Protein AF-A0A2M9XZV1-F1 (afdb_monomer_lite)

pLDDT: mean 81.85, std 17.56, range [36.72, 98.0]

Radius of gyration: 27.66 Å; chains: 1; bounding box: 87×65×43 Å

Structure (mmCIF, N/CA/C/O backbone):
data_AF-A0A2M9XZV1-F1
#
_entry.id   AF-A0A2M9XZV1-F1
#
loop_
_atom_site.group_PDB
_atom_site.id
_atom_site.type_symbol
_atom_site.label_atom_id
_atom_site.label_alt_id
_atom_site.label_comp_id
_atom_site.label_asym_id
_atom_site.label_entity_id
_atom_site.label_seq_id
_atom_site.pdbx_PDB_ins_code
_atom_site.Cartn_x
_atom_site.Cartn_y
_atom_site.Cartn_z
_atom_site.occupancy
_atom_site.B_iso_or_equiv
_atom_site.auth_seq_id
_atom_site.auth_comp_id
_atom_site.auth_asym_id
_atom_site.auth_atom_id
_atom_site.pdbx_PDB_model_num
ATOM 1 N N . MET A 1 1 ? 71.053 51.171 -19.229 1.00 43.56 1 MET A N 1
ATOM 2 C CA . MET A 1 1 ? 70.030 51.293 -18.164 1.00 43.56 1 MET A CA 1
ATOM 3 C C . MET A 1 1 ? 68.825 50.433 -18.520 1.00 43.56 1 MET A C 1
ATOM 5 O O . MET A 1 1 ? 68.190 50.693 -19.530 1.00 43.56 1 MET A O 1
ATOM 9 N N . LYS A 1 2 ? 68.516 49.397 -17.733 1.00 39.06 2 LYS A N 1
ATOM 10 C CA . LYS A 1 2 ? 67.211 48.714 -17.771 1.00 39.06 2 LYS A CA 1
ATOM 11 C C . LYS A 1 2 ? 66.896 48.200 -16.364 1.00 39.06 2 LYS A C 1
ATOM 13 O O . LYS A 1 2 ? 67.222 47.076 -15.999 1.00 39.06 2 LYS A O 1
ATOM 18 N N . ASN A 1 3 ? 66.297 49.081 -15.564 1.00 48.38 3 ASN A N 1
ATOM 19 C CA . ASN A 1 3 ? 65.724 48.767 -14.259 1.00 48.38 3 ASN A CA 1
ATOM 20 C C . ASN A 1 3 ? 64.498 47.867 -14.458 1.00 48.38 3 ASN A C 1
ATOM 22 O O . ASN A 1 3 ? 63.381 48.346 -14.625 1.00 48.38 3 ASN A O 1
ATOM 26 N N . ARG A 1 4 ? 64.692 46.547 -14.449 1.00 48.28 4 ARG A N 1
ATOM 27 C CA . ARG A 1 4 ? 63.601 45.586 -14.247 1.00 48.28 4 ARG A CA 1
ATOM 28 C C . ARG A 1 4 ? 63.710 45.039 -12.835 1.00 48.28 4 ARG A C 1
ATOM 30 O O . ARG A 1 4 ? 64.432 44.078 -12.619 1.00 48.28 4 ARG A O 1
ATOM 37 N N . LYS A 1 5 ? 63.006 45.661 -11.890 1.00 55.09 5 LYS A N 1
ATOM 38 C CA . LYS A 1 5 ? 62.610 45.065 -10.601 1.00 55.09 5 LYS A CA 1
ATOM 39 C C . LYS A 1 5 ? 61.562 45.971 -9.936 1.00 55.09 5 LYS A C 1
ATOM 41 O O . LYS A 1 5 ? 61.910 46.837 -9.143 1.00 55.09 5 LYS A O 1
ATOM 46 N N . PRO A 1 6 ? 60.278 45.792 -10.291 1.00 50.12 6 PRO A N 1
ATOM 47 C CA . PRO A 1 6 ? 59.271 45.771 -9.227 1.00 50.12 6 PRO A CA 1
ATOM 48 C C . PRO A 1 6 ? 58.241 44.636 -9.363 1.00 50.12 6 PRO A C 1
ATOM 50 O O . PRO A 1 6 ? 57.446 44.437 -8.457 1.00 50.12 6 PRO A O 1
ATOM 53 N N . PHE A 1 7 ? 58.265 43.846 -10.441 1.00 52.84 7 PHE A N 1
ATOM 54 C CA . PHE A 1 7 ? 57.167 42.914 -10.745 1.00 52.84 7 PHE A CA 1
ATOM 55 C C . PHE A 1 7 ? 57.142 41.649 -9.863 1.00 52.84 7 PHE A C 1
ATOM 57 O O . PHE A 1 7 ? 56.080 41.118 -9.557 1.00 52.84 7 PHE A O 1
ATOM 64 N N . ILE A 1 8 ? 58.307 41.180 -9.399 1.00 55.50 8 ILE A N 1
ATOM 65 C CA . ILE A 1 8 ? 58.418 39.924 -8.631 1.00 55.50 8 ILE A CA 1
ATOM 66 C C . ILE A 1 8 ? 57.899 40.086 -7.190 1.00 55.50 8 ILE A C 1
ATOM 68 O O . ILE A 1 8 ? 57.321 39.152 -6.640 1.00 55.50 8 ILE A O 1
ATOM 72 N N . LYS A 1 9 ? 58.046 41.276 -6.584 1.00 54.38 9 LYS A N 1
ATOM 73 C CA . LYS A 1 9 ? 57.573 41.524 -5.209 1.00 54.38 9 LYS A CA 1
ATOM 74 C C . LYS A 1 9 ? 56.044 41.529 -5.116 1.00 54.38 9 LYS A C 1
ATOM 76 O O . LYS A 1 9 ? 55.506 41.025 -4.138 1.00 54.38 9 LYS A O 1
ATOM 81 N N . THR A 1 10 ? 55.352 42.033 -6.138 1.00 58.47 10 THR A N 1
ATOM 82 C CA . THR A 1 10 ? 53.882 42.090 -6.164 1.00 58.47 10 THR A CA 1
ATOM 83 C C . THR A 1 10 ? 53.256 40.708 -6.361 1.00 58.47 10 THR A C 1
ATOM 85 O O . THR A 1 10 ? 52.257 40.396 -5.722 1.00 58.47 10 THR A O 1
ATOM 88 N N . ILE A 1 11 ? 53.878 39.848 -7.178 1.00 62.09 11 ILE A N 1
ATOM 89 C CA . ILE A 1 11 ? 53.414 38.467 -7.396 1.00 62.09 11 ILE A CA 1
ATOM 90 C C . ILE A 1 11 ? 53.562 37.634 -6.119 1.00 62.09 11 ILE A C 1
ATOM 92 O O . ILE A 1 11 ? 52.634 36.924 -5.746 1.00 62.09 11 ILE A O 1
ATOM 96 N N . LEU A 1 12 ? 54.687 37.758 -5.408 1.00 60.19 12 LEU A N 1
ATOM 97 C CA . LEU A 1 12 ? 54.895 37.063 -4.131 1.00 60.19 12 LEU A CA 1
ATOM 98 C C . LEU A 1 12 ? 53.872 37.481 -3.067 1.00 60.19 12 LEU A C 1
ATOM 100 O O . LEU A 1 12 ? 53.375 36.627 -2.338 1.00 60.19 12 LEU A O 1
ATOM 104 N N . LEU A 1 13 ? 53.511 38.767 -3.017 1.00 64.69 13 LEU A N 1
ATOM 105 C CA . LEU A 1 13 ? 52.480 39.264 -2.103 1.00 64.69 13 LEU A CA 1
ATOM 106 C C . LEU A 1 13 ? 51.095 38.686 -2.442 1.00 64.69 13 LEU A C 1
ATOM 108 O O . LEU A 1 13 ? 50.344 38.305 -1.548 1.00 64.69 13 LEU A O 1
ATOM 112 N N . PHE A 1 14 ? 50.779 38.580 -3.737 1.00 63.47 14 PHE A N 1
ATOM 113 C CA . PHE A 1 14 ? 49.510 38.038 -4.222 1.00 63.47 14 PHE A CA 1
ATOM 114 C C . PHE A 1 14 ? 49.386 36.529 -3.963 1.00 63.47 14 PHE A C 1
ATOM 116 O O . PHE A 1 14 ? 48.344 36.059 -3.515 1.00 63.47 14 PHE A O 1
ATOM 123 N N . VAL A 1 15 ? 50.472 35.775 -4.164 1.00 66.88 15 VAL A N 1
ATOM 124 C CA . VAL A 1 15 ? 50.532 34.335 -3.860 1.00 66.88 15 VAL A CA 1
ATOM 125 C C . VAL A 1 15 ? 50.430 34.083 -2.352 1.00 66.88 15 VAL A C 1
ATOM 127 O O . VAL A 1 15 ? 49.728 33.166 -1.934 1.00 66.88 15 VAL A O 1
ATOM 130 N N . PHE A 1 1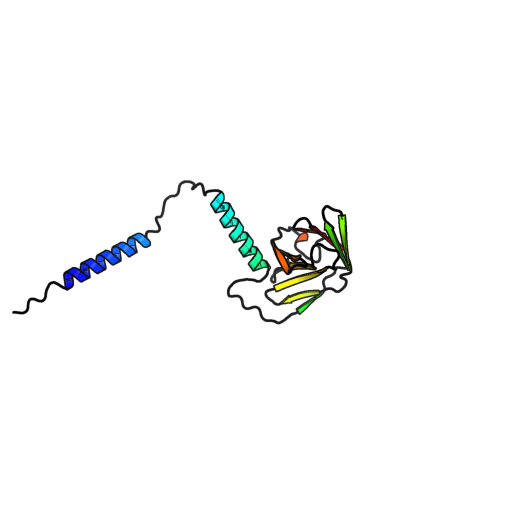6 ? 51.059 34.920 -1.522 1.00 66.06 16 PHE A N 1
ATOM 131 C CA . PHE A 1 16 ? 50.952 34.814 -0.064 1.00 66.06 16 PHE A CA 1
ATOM 132 C C . PHE A 1 16 ? 49.530 35.114 0.444 1.00 66.06 16 PHE A C 1
ATOM 134 O O . PHE A 1 16 ? 49.030 34.409 1.320 1.00 66.06 16 PHE A O 1
ATOM 141 N N . LEU A 1 17 ? 48.845 36.105 -0.138 1.00 66.31 17 LEU A N 1
ATOM 142 C CA . LEU A 1 17 ? 47.445 36.421 0.181 1.00 66.31 17 LEU A CA 1
ATOM 143 C C . LEU A 1 17 ? 46.474 35.309 -0.250 1.00 66.31 17 LEU A C 1
ATOM 145 O O . LEU A 1 17 ? 45.563 34.967 0.503 1.00 66.31 17 LEU A O 1
ATOM 149 N N . LEU A 1 18 ? 46.691 34.699 -1.418 1.00 64.81 18 LEU A N 1
ATOM 150 C CA . LEU A 1 18 ? 45.921 33.532 -1.865 1.00 64.81 18 LEU A CA 1
ATOM 151 C C . LEU A 1 18 ? 46.129 32.324 -0.943 1.00 64.81 18 LEU A C 1
ATOM 153 O O . LEU A 1 18 ? 45.166 31.643 -0.601 1.00 64.81 18 LEU A O 1
ATOM 157 N N . PHE A 1 19 ? 47.360 32.090 -0.483 1.00 63.34 19 PHE A N 1
ATOM 158 C CA . PHE A 1 19 ? 47.652 31.014 0.464 1.00 63.34 19 PHE A CA 1
ATOM 159 C C . PHE A 1 19 ? 46.960 31.237 1.820 1.00 63.34 19 PHE A C 1
ATOM 161 O O . PHE A 1 19 ? 46.395 30.301 2.378 1.00 63.34 19 PHE A O 1
ATOM 168 N N . GLN A 1 20 ? 46.907 32.478 2.317 1.00 61.56 20 GLN A N 1
ATOM 169 C CA . GLN A 1 20 ? 46.167 32.827 3.540 1.00 61.56 20 GLN A CA 1
ATOM 170 C C . GLN A 1 20 ? 44.658 32.537 3.412 1.00 61.56 20 GLN A C 1
ATOM 172 O O . GLN A 1 20 ? 44.069 31.995 4.343 1.00 61.56 20 GLN A O 1
ATOM 177 N N . MET A 1 21 ? 44.044 32.820 2.255 1.00 58.38 21 MET A N 1
ATOM 178 C CA . MET A 1 21 ? 42.621 32.523 1.991 1.00 58.38 21 MET A CA 1
ATOM 179 C C . MET A 1 21 ? 42.319 31.016 1.915 1.00 58.38 21 MET A C 1
ATOM 181 O O . MET A 1 21 ? 41.239 30.570 2.304 1.00 58.38 21 MET A O 1
ATOM 185 N N . ILE A 1 22 ? 43.270 30.212 1.436 1.00 61.31 22 ILE A N 1
ATOM 186 C CA . ILE A 1 22 ? 43.134 28.750 1.385 1.00 61.31 22 ILE A CA 1
ATOM 187 C C . ILE A 1 22 ? 43.282 28.154 2.797 1.00 61.31 22 ILE A C 1
ATOM 189 O O . ILE A 1 22 ? 42.511 27.281 3.181 1.00 61.31 22 ILE A O 1
ATOM 193 N N . VAL A 1 23 ? 44.201 28.666 3.623 1.00 58.31 23 VAL A N 1
ATOM 194 C CA . VAL A 1 23 ? 44.401 28.170 4.999 1.00 58.31 23 VAL A CA 1
ATOM 195 C C . VAL A 1 23 ? 43.240 28.548 5.933 1.00 58.31 23 VAL A C 1
ATOM 197 O O . VAL A 1 23 ? 42.892 27.759 6.810 1.00 58.31 23 VAL A O 1
ATOM 200 N N . THR A 1 24 ? 42.578 29.695 5.738 1.00 55.53 24 THR A N 1
ATOM 201 C CA . THR A 1 24 ? 41.381 30.052 6.528 1.00 55.53 24 THR A CA 1
ATOM 202 C C . THR A 1 24 ? 40.139 29.250 6.144 1.00 55.53 24 THR A C 1
ATOM 204 O O . THR A 1 24 ? 39.280 29.041 6.996 1.00 55.53 24 THR A O 1
ATOM 207 N N . THR A 1 25 ? 40.047 28.757 4.905 1.00 52.81 25 THR A N 1
ATOM 208 C CA . THR A 1 25 ? 38.918 27.928 4.439 1.00 52.81 25 THR A CA 1
ATOM 209 C C . THR A 1 25 ? 39.129 26.427 4.666 1.00 52.81 25 THR A C 1
ATOM 211 O O . THR A 1 25 ? 38.151 25.694 4.780 1.00 52.81 25 THR A O 1
ATOM 214 N N . LEU A 1 26 ? 40.381 25.970 4.815 1.00 48.56 26 LEU A N 1
ATOM 215 C CA . LEU A 1 26 ? 40.737 24.583 5.163 1.00 48.56 26 LEU A CA 1
ATOM 216 C C . LEU A 1 26 ? 40.974 24.344 6.655 1.00 48.56 26 LEU A C 1
ATOM 218 O O . LEU A 1 26 ? 41.169 23.199 7.062 1.00 48.56 26 LEU A O 1
ATOM 222 N N . SER A 1 27 ? 40.893 25.378 7.496 1.00 42.44 27 SER A N 1
ATOM 223 C CA . SER A 1 27 ? 40.732 25.171 8.931 1.00 42.44 27 SER A CA 1
ATOM 224 C C . SER A 1 27 ? 39.286 24.737 9.199 1.00 42.44 27 SER A C 1
ATOM 226 O O . SER A 1 27 ? 38.460 25.496 9.708 1.00 42.44 27 SER A O 1
ATOM 228 N N . CYS A 1 28 ? 38.984 23.476 8.856 1.00 55.72 28 CYS A N 1
ATOM 229 C CA . CYS A 1 28 ? 38.059 22.669 9.640 1.00 55.72 28 CYS A CA 1
ATOM 230 C C . CYS A 1 28 ? 38.597 22.717 11.062 1.00 55.72 28 CYS A C 1
ATOM 232 O O . CYS A 1 28 ? 39.496 21.974 11.450 1.00 55.72 28 CYS A O 1
ATOM 234 N N . ARG A 1 29 ? 38.111 23.716 11.790 1.00 39.06 29 ARG A N 1
ATOM 235 C CA . ARG A 1 29 ? 38.353 23.905 13.199 1.00 39.06 29 ARG A CA 1
ATOM 236 C C . ARG A 1 29 ? 37.876 22.623 13.854 1.00 39.06 29 ARG A C 1
ATOM 238 O O . ARG A 1 29 ? 36.677 22.421 14.024 1.00 39.06 29 ARG A O 1
ATOM 245 N N . GLU A 1 30 ? 38.825 21.769 14.208 1.00 46.03 30 GLU A N 1
ATOM 246 C CA . GLU A 1 30 ? 38.663 20.758 15.233 1.00 46.03 30 GLU A CA 1
ATOM 247 C C . GLU A 1 30 ? 38.367 21.519 16.527 1.00 46.03 30 GLU A C 1
ATOM 249 O O . GLU A 1 30 ? 39.235 21.869 17.326 1.00 46.03 30 GLU A O 1
ATOM 254 N N . SER A 1 31 ? 37.106 21.921 16.675 1.00 38.56 31 SER A N 1
ATOM 255 C CA . SER A 1 31 ? 36.603 22.331 17.960 1.00 38.56 31 SER A CA 1
ATOM 256 C C . SER A 1 31 ? 36.370 21.037 18.709 1.00 38.56 31 SER A C 1
ATOM 258 O O . SER A 1 31 ? 35.428 20.305 18.412 1.00 38.56 31 SER A O 1
ATOM 260 N N . ASN A 1 32 ? 37.227 20.781 19.689 1.00 49.88 32 ASN A N 1
ATOM 261 C CA . ASN A 1 32 ? 36.836 20.103 20.912 1.00 49.88 32 ASN A CA 1
ATOM 262 C C . ASN A 1 32 ? 35.457 20.637 21.340 1.00 49.88 32 ASN A C 1
ATOM 264 O O . ASN A 1 32 ? 35.362 21.685 21.984 1.00 49.88 32 ASN A O 1
ATOM 268 N N . GLN A 1 33 ? 34.382 19.972 20.921 1.00 36.72 33 GLN A N 1
ATOM 269 C CA . GLN A 1 33 ? 33.024 20.398 21.217 1.00 36.72 33 GLN A CA 1
ATOM 270 C C . GLN A 1 33 ? 32.525 19.566 22.389 1.00 36.72 33 GLN A C 1
ATOM 272 O O . GLN A 1 33 ? 31.992 18.468 22.257 1.00 36.72 33 GLN A O 1
ATOM 277 N N . LYS A 1 34 ? 32.727 20.154 23.573 1.00 38.16 34 LYS A N 1
ATOM 278 C CA . LYS A 1 34 ? 31.825 20.017 24.717 1.00 38.16 34 LYS A CA 1
ATOM 279 C C . LYS A 1 34 ? 30.403 19.834 24.198 1.00 38.16 34 LYS A C 1
ATOM 281 O O . LYS A 1 34 ? 29.986 20.666 23.396 1.00 38.16 34 LYS A O 1
ATOM 286 N N . SER A 1 35 ? 29.727 18.776 24.657 1.00 46.69 35 SER A N 1
ATOM 287 C CA . SER A 1 35 ? 28.319 18.435 24.408 1.00 46.69 35 SER A CA 1
ATOM 288 C C . SER A 1 35 ? 27.546 19.585 23.751 1.00 46.69 35 SER A C 1
ATOM 290 O O . SER A 1 35 ? 27.034 20.478 24.431 1.00 46.69 35 SER A O 1
ATOM 292 N N . GLY A 1 36 ? 27.570 19.625 22.421 1.00 43.53 36 GLY A N 1
ATOM 293 C CA . GLY A 1 36 ? 26.936 20.681 21.652 1.00 43.53 36 GLY A CA 1
ATOM 294 C C . GLY A 1 36 ? 25.440 20.462 21.735 1.00 43.53 36 GLY A C 1
ATOM 295 O O . GLY A 1 36 ? 24.934 19.473 21.215 1.00 43.53 36 GLY A O 1
ATOM 296 N N . TRP A 1 37 ? 24.738 21.347 22.435 1.00 51.69 37 TRP A N 1
ATOM 297 C CA . TRP A 1 37 ? 23.284 21.374 22.415 1.00 51.69 37 TRP A CA 1
ATOM 298 C C . TRP A 1 37 ? 22.885 21.757 20.993 1.00 51.69 37 TRP A C 1
ATOM 300 O O . TRP A 1 37 ? 22.928 22.930 20.625 1.00 51.69 37 TRP A O 1
ATOM 310 N N . VAL A 1 38 ? 22.591 20.756 20.164 1.00 56.25 38 VAL A N 1
ATOM 311 C CA . VAL A 1 38 ? 22.053 20.981 18.825 1.00 56.25 38 VAL A CA 1
ATOM 312 C C . VAL A 1 38 ? 20.660 21.587 19.018 1.00 56.25 38 VAL A C 1
ATOM 314 O O . VAL A 1 38 ? 19.837 20.987 19.715 1.00 56.25 38 VAL A O 1
ATOM 317 N N . PRO A 1 39 ? 20.379 22.777 18.460 1.00 54.00 39 PRO A N 1
ATOM 318 C CA . PRO A 1 39 ? 19.047 23.361 18.499 1.00 54.00 39 PRO A CA 1
ATOM 319 C C . PRO A 1 39 ? 18.015 22.340 18.019 1.00 54.00 39 PRO A C 1
ATOM 321 O O . PRO A 1 39 ? 18.172 21.762 16.944 1.00 54.00 39 PRO A O 1
ATOM 324 N N . LEU A 1 40 ? 16.950 22.129 18.796 1.00 56.19 40 LEU A N 1
ATOM 325 C CA . LEU A 1 40 ? 15.890 21.165 18.470 1.00 56.19 40 LEU A CA 1
ATOM 326 C C . LEU A 1 40 ? 15.282 21.403 17.075 1.00 56.19 40 LEU A C 1
ATOM 328 O O . LEU A 1 40 ? 14.878 20.450 16.418 1.00 56.19 40 LEU A O 1
ATOM 332 N N . SER A 1 41 ? 15.288 22.652 16.597 1.00 59.06 41 SER A N 1
ATOM 333 C CA . SER A 1 41 ? 14.854 23.030 15.247 1.00 59.06 41 SER A CA 1
ATOM 334 C C . SER A 1 41 ? 15.754 22.495 14.129 1.00 59.06 41 SER A C 1
ATOM 336 O O . SER A 1 41 ? 15.274 22.204 13.041 1.00 59.06 41 SER A O 1
ATOM 338 N N . LEU A 1 42 ? 17.059 22.344 14.368 1.00 60.94 42 LEU A N 1
ATOM 339 C CA . LEU A 1 42 ? 17.972 21.730 13.400 1.00 60.94 42 LEU A CA 1
ATOM 340 C C . LEU A 1 42 ? 17.847 20.203 13.418 1.00 60.94 42 LEU A C 1
ATOM 342 O O . LEU A 1 42 ? 17.959 19.577 12.369 1.00 60.94 42 LEU A O 1
ATOM 346 N N . ILE A 1 43 ? 17.554 19.612 14.583 1.00 62.47 43 ILE A N 1
ATOM 347 C CA . ILE A 1 43 ? 17.272 18.173 14.706 1.00 62.47 43 ILE A CA 1
ATOM 348 C C . ILE A 1 43 ? 15.992 17.810 13.944 1.00 62.47 43 ILE A C 1
ATOM 350 O O . ILE A 1 43 ? 15.973 16.799 13.248 1.00 62.47 43 ILE A O 1
ATOM 354 N N . SER A 1 44 ? 14.936 18.628 14.040 1.00 64.00 44 SER A N 1
ATOM 355 C CA . SER A 1 44 ? 13.684 18.366 13.321 1.00 64.00 44 SER A CA 1
ATOM 356 C C . SER A 1 44 ? 13.868 18.429 11.806 1.00 64.00 44 SER A C 1
ATOM 358 O O . SER A 1 44 ? 13.428 17.518 11.115 1.00 64.00 44 SER A O 1
ATOM 360 N N . ILE A 1 45 ? 14.589 19.434 11.297 1.00 68.88 45 ILE A N 1
ATOM 361 C CA . ILE A 1 45 ? 14.869 19.562 9.857 1.00 68.88 45 ILE A CA 1
ATOM 362 C C . ILE A 1 45 ? 15.737 18.397 9.366 1.00 68.88 45 ILE A C 1
ATOM 364 O O . ILE A 1 45 ? 15.448 17.806 8.331 1.00 68.88 45 ILE A O 1
ATOM 368 N N . ALA A 1 46 ? 16.788 18.038 10.111 1.00 70.31 46 ALA A N 1
ATOM 369 C CA . ALA A 1 46 ? 17.647 16.913 9.748 1.00 70.31 46 ALA A CA 1
ATOM 370 C C . ALA A 1 46 ? 16.858 15.596 9.686 1.00 70.31 46 ALA A C 1
ATOM 372 O O . ALA A 1 46 ? 17.031 14.822 8.747 1.00 70.31 46 ALA A O 1
ATOM 373 N N . LYS A 1 47 ? 15.947 15.379 10.641 1.00 79.31 47 LYS A N 1
ATOM 374 C CA . LYS A 1 47 ? 15.070 14.208 10.661 1.00 79.31 47 LYS A CA 1
ATOM 375 C C . LYS A 1 47 ? 14.091 14.190 9.486 1.00 79.31 47 LYS A C 1
ATOM 377 O O . LYS A 1 47 ? 13.919 13.149 8.869 1.00 79.31 47 LYS A O 1
ATOM 382 N N . GLU A 1 48 ? 13.469 15.321 9.158 1.00 78.50 48 GLU A N 1
ATOM 383 C CA . GLU A 1 48 ? 12.562 15.420 8.007 1.00 78.50 48 GLU A CA 1
ATOM 384 C C . GLU A 1 48 ? 13.278 15.106 6.687 1.00 78.50 48 GLU A C 1
ATOM 386 O O . GLU A 1 48 ? 12.739 14.386 5.848 1.00 78.50 48 GLU A O 1
ATOM 391 N N . ILE A 1 49 ? 14.512 15.593 6.521 1.00 83.38 49 ILE A N 1
ATOM 392 C CA . ILE A 1 49 ? 15.343 15.288 5.349 1.00 83.38 49 ILE A CA 1
ATOM 393 C C . ILE A 1 49 ? 15.679 13.793 5.298 1.00 83.38 49 ILE A C 1
ATOM 395 O O . ILE A 1 49 ? 15.537 13.174 4.245 1.00 83.38 49 ILE A O 1
ATOM 399 N N . GLU A 1 50 ? 16.086 13.204 6.423 1.00 86.38 50 GLU A N 1
ATOM 400 C CA . GLU A 1 50 ? 16.413 11.777 6.514 1.00 86.38 50 GLU A CA 1
ATOM 401 C C . GLU A 1 50 ? 15.193 10.889 6.212 1.00 86.38 50 GLU A C 1
ATOM 403 O O . GLU A 1 50 ? 15.291 9.918 5.460 1.00 86.38 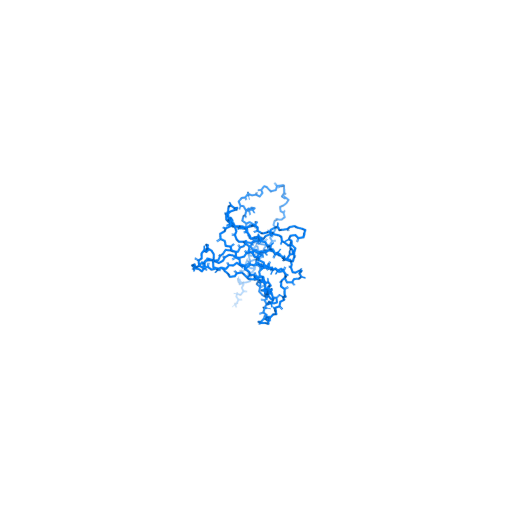50 GLU A O 1
ATOM 408 N N . ASP A 1 51 ? 14.026 11.224 6.764 1.00 87.44 51 ASP A N 1
ATOM 409 C CA . ASP A 1 51 ? 12.788 10.477 6.540 1.00 87.44 51 ASP A CA 1
ATOM 410 C C . ASP A 1 51 ? 12.320 10.602 5.080 1.00 87.44 51 ASP A C 1
ATOM 412 O O . ASP A 1 51 ? 11.870 9.615 4.490 1.00 87.44 51 ASP A O 1
ATOM 416 N N . GLN A 1 52 ? 12.499 11.771 4.456 1.00 87.44 52 GLN A N 1
ATOM 417 C CA . GLN A 1 52 ? 12.235 11.956 3.029 1.00 87.44 52 GLN A CA 1
ATOM 418 C C . GLN A 1 52 ? 13.211 11.159 2.156 1.00 87.44 52 GLN A C 1
ATOM 420 O O . GLN A 1 52 ? 12.803 10.587 1.145 1.00 87.44 52 GLN A O 1
ATOM 425 N N . GLU A 1 53 ? 14.489 11.092 2.527 1.00 90.12 53 GLU A N 1
ATOM 426 C CA . GLU A 1 53 ? 15.476 10.280 1.817 1.00 90.12 53 GLU A CA 1
ATOM 427 C C . GLU A 1 53 ? 15.127 8.790 1.902 1.00 90.12 53 GLU A C 1
ATOM 429 O O . GLU A 1 53 ? 15.087 8.109 0.875 1.00 90.12 53 GLU A O 1
ATOM 434 N N . LYS A 1 54 ? 14.776 8.294 3.094 1.00 91.31 54 LYS A N 1
ATOM 435 C CA . LYS A 1 54 ? 14.296 6.917 3.287 1.00 91.31 54 LYS A CA 1
ATOM 436 C C . LYS A 1 54 ? 13.041 6.629 2.473 1.00 91.31 54 LYS A C 1
ATOM 438 O O . LYS A 1 54 ? 12.927 5.552 1.891 1.00 91.31 54 LYS A O 1
ATOM 443 N N . LEU A 1 55 ? 12.106 7.576 2.414 1.00 92.44 55 LEU A N 1
ATOM 444 C CA . LEU A 1 55 ? 10.902 7.442 1.602 1.00 92.44 55 LEU A CA 1
ATOM 445 C C . LEU A 1 55 ? 11.250 7.387 0.110 1.00 92.44 55 LEU A C 1
ATOM 447 O O . LEU A 1 55 ? 10.770 6.505 -0.594 1.00 92.44 55 LEU A O 1
ATOM 451 N N . ASN A 1 56 ? 12.144 8.252 -0.367 1.00 91.19 56 ASN A N 1
ATOM 452 C CA . ASN A 1 56 ? 12.609 8.219 -1.753 1.00 91.19 56 ASN A CA 1
ATOM 453 C C . ASN A 1 56 ? 13.286 6.884 -2.090 1.00 91.19 56 ASN A C 1
ATOM 455 O O . ASN A 1 56 ? 13.011 6.321 -3.147 1.00 91.19 56 ASN A O 1
ATOM 459 N N . GLN A 1 57 ? 14.116 6.349 -1.190 1.00 90.50 57 GLN A N 1
ATOM 460 C CA . GLN A 1 57 ? 14.727 5.026 -1.345 1.00 90.50 57 GLN A CA 1
ATOM 461 C C . GLN A 1 57 ? 13.674 3.913 -1.382 1.00 90.50 57 GLN A C 1
ATOM 463 O O . GLN A 1 57 ? 13.715 3.059 -2.262 1.00 90.50 57 GLN A O 1
ATOM 468 N N . CYS A 1 58 ? 12.701 3.950 -0.469 1.00 91.81 58 CYS A N 1
ATOM 469 C CA . CYS A 1 58 ? 11.578 3.012 -0.433 1.00 91.81 58 CYS A CA 1
ATOM 470 C C . CYS A 1 58 ? 10.781 3.016 -1.743 1.00 91.81 58 CYS A C 1
ATOM 472 O O . CYS A 1 58 ? 10.413 1.971 -2.266 1.00 91.81 58 CYS A O 1
ATOM 474 N N . MET A 1 59 ? 10.546 4.203 -2.290 1.00 90.62 59 MET A N 1
ATOM 475 C CA . MET A 1 59 ? 9.799 4.391 -3.521 1.00 90.62 59 MET A CA 1
ATOM 476 C C . MET A 1 59 ? 10.652 4.208 -4.775 1.00 90.62 59 MET A C 1
ATOM 478 O O . MET A 1 59 ? 10.157 4.534 -5.840 1.00 90.62 59 MET A O 1
ATOM 482 N N . GLY A 1 60 ? 11.927 3.816 -4.695 1.00 87.31 60 GLY A N 1
ATOM 483 C CA . GLY A 1 60 ? 12.793 3.702 -5.876 1.00 87.31 60 GLY A CA 1
ATOM 484 C C . GLY A 1 60 ? 13.139 5.027 -6.568 1.00 87.31 60 GLY A C 1
ATOM 485 O O . GLY A 1 60 ? 13.626 5.037 -7.696 1.00 87.31 60 GLY A O 1
ATOM 486 N N . ARG A 1 61 ? 12.892 6.177 -5.930 1.00 85.81 61 ARG A N 1
ATOM 487 C CA . ARG A 1 61 ? 13.199 7.529 -6.437 1.00 85.81 61 ARG A CA 1
ATOM 488 C C . ARG A 1 61 ? 14.611 7.969 -6.032 1.00 85.81 61 ARG A C 1
ATOM 490 O O . ARG A 1 61 ? 14.804 9.076 -5.531 1.00 85.81 61 ARG A O 1
ATOM 497 N N . VAL A 1 62 ? 15.598 7.094 -6.211 1.00 82.69 62 VAL A N 1
ATOM 498 C CA . VAL A 1 62 ? 16.990 7.373 -5.832 1.00 82.69 62 VAL A CA 1
ATOM 499 C C . VAL A 1 62 ? 17.678 8.188 -6.935 1.00 82.69 62 VAL A C 1
ATOM 501 O O . VAL A 1 62 ? 17.719 7.741 -8.085 1.00 82.69 62 VAL A O 1
ATOM 504 N N . PRO A 1 63 ? 18.242 9.372 -6.630 1.00 78.19 63 PRO A N 1
ATOM 505 C CA . PRO A 1 63 ? 18.984 10.157 -7.613 1.00 78.19 63 PRO A CA 1
ATOM 506 C C . PRO A 1 63 ? 20.129 9.353 -8.247 1.00 78.19 63 PRO A C 1
ATOM 508 O O . PRO A 1 63 ? 20.930 8.742 -7.546 1.00 78.19 63 PRO A O 1
ATOM 511 N N . GLY A 1 64 ? 20.221 9.368 -9.579 1.00 77.50 64 GLY A N 1
ATOM 512 C CA . GLY A 1 64 ? 21.271 8.664 -10.328 1.00 77.50 64 GLY A CA 1
ATOM 513 C C . GLY A 1 64 ? 21.013 7.173 -10.573 1.00 77.50 64 GLY A C 1
ATOM 514 O O . GLY A 1 64 ? 21.760 6.558 -11.333 1.00 77.50 64 GLY A O 1
ATOM 515 N N . GLN A 1 65 ? 19.953 6.594 -10.003 1.00 78.44 65 GLN A N 1
ATOM 516 C CA . GLN A 1 65 ? 19.520 5.240 -10.336 1.00 78.44 65 GLN A CA 1
ATOM 517 C C . GLN A 1 65 ? 18.651 5.267 -11.601 1.00 78.44 65 GLN A C 1
ATOM 519 O O . GLN A 1 65 ? 17.665 5.998 -11.676 1.00 78.44 65 GLN A O 1
ATOM 524 N N . ILE A 1 66 ? 19.024 4.473 -12.607 1.00 75.25 66 ILE A N 1
ATOM 525 C CA . ILE A 1 66 ? 18.224 4.295 -13.824 1.00 75.25 66 ILE A CA 1
ATOM 526 C C . ILE A 1 66 ? 17.371 3.047 -13.647 1.00 75.25 66 ILE A C 1
ATOM 528 O O . ILE A 1 66 ? 17.889 1.946 -13.464 1.00 75.25 66 ILE A O 1
ATOM 532 N N . CYS A 1 67 ? 16.063 3.231 -13.732 1.00 73.38 67 CYS A N 1
ATOM 533 C CA . CYS A 1 67 ? 15.089 2.157 -13.643 1.00 73.38 67 CYS A CA 1
ATOM 534 C C . CYS A 1 67 ? 14.647 1.812 -15.056 1.00 73.38 67 CYS A C 1
ATOM 536 O O . CYS A 1 67 ? 14.175 2.681 -15.791 1.00 73.38 67 CYS A O 1
ATOM 538 N N . ILE A 1 68 ? 14.861 0.565 -15.464 1.00 72.00 68 ILE A N 1
ATOM 539 C CA . ILE A 1 68 ? 14.398 0.109 -16.772 1.00 72.00 68 ILE A CA 1
ATOM 540 C C . ILE A 1 68 ? 12.889 -0.137 -16.719 1.00 72.00 68 ILE A C 1
ATOM 542 O O . ILE A 1 68 ? 12.331 -0.448 -15.673 1.00 72.00 68 ILE A O 1
ATOM 546 N N . THR A 1 69 ? 12.228 -0.007 -17.863 1.00 66.12 69 THR A N 1
ATOM 547 C CA . THR A 1 69 ? 10.765 -0.077 -17.995 1.00 66.12 69 THR A CA 1
ATOM 548 C C . THR A 1 69 ? 10.216 -1.505 -18.047 1.00 66.12 69 THR A C 1
ATOM 550 O O . THR A 1 69 ? 9.095 -1.699 -18.510 1.00 66.12 69 THR A O 1
ATOM 553 N N . VAL A 1 70 ? 11.004 -2.515 -17.667 1.00 76.56 70 VAL A N 1
ATOM 554 C CA . VAL A 1 70 ? 10.510 -3.896 -17.610 1.00 76.56 70 VAL A CA 1
ATOM 555 C C . VAL A 1 70 ? 9.601 -3.992 -16.397 1.00 76.56 70 VAL A C 1
ATOM 557 O O . VAL A 1 70 ? 10.013 -3.628 -15.299 1.00 76.56 70 VAL A O 1
ATOM 560 N N . VAL A 1 71 ? 8.364 -4.423 -16.628 1.00 85.56 71 VAL A N 1
ATOM 561 C CA . VAL A 1 71 ? 7.350 -4.583 -15.591 1.00 85.56 71 VAL A CA 1
ATOM 562 C C . VAL A 1 71 ? 7.057 -6.068 -15.457 1.00 85.56 71 VAL A C 1
ATOM 564 O O . VAL A 1 71 ? 6.626 -6.699 -16.424 1.00 85.56 71 VAL A O 1
ATOM 567 N N . GLU A 1 72 ? 7.300 -6.609 -14.272 1.00 89.69 72 GLU A N 1
ATOM 568 C CA . GLU A 1 72 ? 6.893 -7.951 -13.876 1.00 89.69 72 GLU A CA 1
ATOM 569 C C . GLU A 1 72 ? 5.707 -7.865 -12.911 1.00 89.69 72 GLU A C 1
ATOM 571 O O . GLU A 1 72 ? 5.568 -6.916 -12.137 1.00 89.69 72 GLU A O 1
ATOM 576 N N . GLU A 1 73 ? 4.822 -8.856 -12.976 1.00 91.62 73 GLU A N 1
ATOM 577 C CA . GLU A 1 73 ? 3.660 -8.952 -12.097 1.00 91.62 73 GLU A CA 1
ATOM 578 C C . GLU A 1 73 ? 3.751 -10.229 -11.265 1.00 91.62 73 GLU A C 1
ATOM 580 O O . GLU A 1 73 ? 3.910 -11.333 -11.793 1.00 91.62 73 GLU A O 1
ATOM 585 N N . HIS A 1 74 ? 3.635 -10.081 -9.946 1.00 90.31 74 HIS A N 1
ATOM 586 C CA . HIS A 1 74 ? 3.662 -11.195 -9.003 1.00 90.31 74 HIS A CA 1
ATOM 587 C C . HIS A 1 74 ? 2.317 -11.324 -8.287 1.00 90.31 74 HIS A C 1
ATOM 589 O O . HIS A 1 74 ? 1.695 -10.313 -7.961 1.00 90.31 74 HIS A O 1
ATOM 595 N N . PRO A 1 75 ? 1.847 -12.545 -7.992 1.00 87.19 75 PRO A N 1
ATOM 596 C CA . PRO A 1 75 ? 0.570 -12.720 -7.315 1.00 87.19 75 PRO A CA 1
ATOM 597 C C . PRO A 1 75 ? 0.627 -12.186 -5.878 1.00 87.19 75 PRO A C 1
ATOM 599 O O . PRO A 1 75 ? 1.526 -12.536 -5.112 1.00 87.19 75 PRO A O 1
ATOM 602 N N . ALA A 1 76 ? -0.380 -11.404 -5.485 1.00 89.69 76 ALA A N 1
ATOM 603 C CA . ALA A 1 76 ? -0.674 -11.128 -4.085 1.00 89.69 76 ALA A CA 1
ATOM 604 C C . ALA A 1 76 ? -1.786 -12.071 -3.610 1.00 89.69 76 ALA A C 1
ATOM 606 O O . ALA A 1 76 ? -2.826 -12.201 -4.254 1.00 89.69 76 ALA A O 1
ATOM 607 N N . ASN A 1 77 ? -1.596 -12.726 -2.465 1.00 90.06 77 ASN A N 1
ATOM 608 C CA . ASN A 1 77 ? -2.645 -13.555 -1.871 1.00 90.06 77 ASN A CA 1
ATOM 609 C C . ASN A 1 77 ? -3.540 -12.707 -0.955 1.00 90.06 77 ASN A C 1
ATOM 611 O O . ASN A 1 77 ? -3.500 -12.841 0.270 1.00 90.06 77 ASN A O 1
ATOM 615 N N . ILE A 1 78 ? -4.282 -11.778 -1.559 1.00 94.94 78 ILE A N 1
ATOM 616 C CA . ILE A 1 78 ? -5.256 -10.908 -0.896 1.00 94.94 78 ILE A CA 1
ATOM 617 C C . ILE A 1 78 ? -6.577 -11.068 -1.644 1.00 94.94 78 ILE A C 1
ATOM 619 O O . ILE A 1 78 ? -6.618 -10.965 -2.865 1.00 94.94 78 ILE A O 1
ATOM 623 N N . ARG A 1 79 ? -7.658 -11.332 -0.912 1.00 95.88 79 ARG A N 1
ATOM 624 C CA . ARG A 1 79 ? -9.005 -11.446 -1.484 1.00 95.88 79 ARG A CA 1
ATOM 625 C C . ARG A 1 79 ? -9.763 -10.142 -1.399 1.00 95.88 79 ARG A C 1
ATOM 627 O O . ARG A 1 79 ? -10.430 -9.747 -2.341 1.00 95.88 79 ARG A O 1
ATOM 634 N N . GLN A 1 80 ? -9.669 -9.467 -0.260 1.00 97.25 80 GLN A N 1
ATOM 635 C CA . GLN A 1 80 ? -10.467 -8.279 -0.007 1.00 97.25 80 GLN A CA 1
ATOM 636 C C . GLN A 1 80 ? -9.678 -7.251 0.792 1.00 97.25 80 GLN A C 1
ATOM 638 O O . GLN A 1 80 ? -8.900 -7.594 1.685 1.00 97.25 80 GLN A O 1
ATOM 643 N N . ILE A 1 81 ? -9.922 -5.979 0.486 1.00 97.88 81 ILE A N 1
ATOM 644 C CA . ILE A 1 81 ? -9.403 -4.846 1.246 1.00 97.88 81 ILE A CA 1
ATOM 645 C C . ILE A 1 81 ? -10.568 -3.956 1.654 1.00 97.88 81 ILE A C 1
ATOM 647 O O . ILE A 1 81 ? -11.369 -3.540 0.818 1.00 97.88 81 ILE A O 1
ATOM 651 N N . ASN A 1 82 ? -10.638 -3.638 2.944 1.00 97.75 82 ASN A N 1
ATOM 652 C CA . ASN A 1 82 ? -11.537 -2.612 3.455 1.00 97.75 82 ASN A CA 1
ATOM 653 C C . ASN A 1 82 ? -10.750 -1.334 3.728 1.00 97.75 82 ASN A C 1
ATOM 655 O O . ASN A 1 82 ? -9.676 -1.380 4.329 1.00 97.75 82 ASN A O 1
ATOM 659 N N . LEU A 1 83 ? -11.324 -0.201 3.341 1.00 97.50 83 LEU A N 1
ATOM 660 C CA . LEU A 1 83 ? -10.869 1.124 3.734 1.00 97.50 83 LEU A CA 1
ATOM 661 C C . LEU A 1 83 ? -11.744 1.618 4.880 1.00 97.50 83 LEU A C 1
ATOM 663 O O . LEU A 1 83 ? -12.968 1.714 4.742 1.00 97.50 83 LEU A O 1
ATOM 667 N N . LEU A 1 84 ? -11.113 1.935 6.005 1.00 97.12 84 LEU A N 1
ATOM 668 C CA . LEU A 1 84 ? -11.774 2.479 7.178 1.00 97.12 84 LEU A CA 1
ATOM 669 C C . LEU A 1 84 ? -11.286 3.903 7.444 1.00 97.12 84 LEU A C 1
ATOM 671 O O . LEU A 1 84 ? -10.113 4.221 7.251 1.00 97.12 84 LEU A O 1
ATOM 675 N N . GLN A 1 85 ? -12.192 4.742 7.936 1.00 95.19 85 GLN A N 1
ATOM 676 C CA . GLN A 1 85 ? -11.899 6.073 8.448 1.00 95.19 85 GLN A CA 1
ATOM 677 C C . GLN A 1 85 ? -12.487 6.180 9.852 1.00 95.19 85 GLN A C 1
ATOM 679 O O . GLN A 1 85 ? -13.681 5.953 10.039 1.00 95.19 85 GLN A O 1
ATOM 684 N N . ALA A 1 86 ? -11.648 6.481 10.848 1.00 92.19 86 ALA A N 1
ATOM 685 C CA . ALA A 1 86 ? -12.056 6.509 12.259 1.00 92.19 86 ALA A CA 1
ATOM 686 C C . ALA A 1 86 ? -12.807 5.228 12.705 1.00 92.19 86 ALA A C 1
ATOM 688 O O . ALA A 1 86 ? -13.806 5.290 13.419 1.00 92.19 86 ALA A O 1
ATOM 689 N N . GLY A 1 87 ? -12.354 4.060 12.234 1.00 91.81 87 GLY A N 1
ATOM 690 C CA . GLY A 1 87 ? -12.957 2.755 12.537 1.00 91.81 87 GLY A CA 1
ATOM 691 C C . GLY A 1 87 ? -14.242 2.423 11.764 1.00 91.81 87 GLY A C 1
ATOM 692 O O . GLY A 1 87 ? -14.725 1.297 11.856 1.00 91.81 87 GLY A O 1
ATOM 693 N N . ILE A 1 88 ? -14.782 3.350 10.969 1.00 94.94 88 ILE A N 1
ATOM 694 C CA . ILE A 1 88 ? -15.961 3.119 10.127 1.00 94.94 88 ILE A CA 1
ATOM 695 C C . ILE A 1 88 ? -15.500 2.666 8.745 1.00 94.94 88 ILE A C 1
ATOM 697 O O . ILE A 1 88 ? -14.691 3.338 8.109 1.00 94.94 88 ILE A O 1
ATOM 701 N N . GLN A 1 89 ? -16.027 1.544 8.260 1.00 96.06 89 GLN A N 1
ATOM 702 C CA . GLN A 1 89 ? -15.778 1.086 6.895 1.00 96.06 89 GLN A CA 1
ATOM 703 C C . GLN A 1 89 ? -16.470 2.009 5.891 1.00 96.06 89 GLN A C 1
ATOM 705 O O . GLN A 1 89 ? -17.693 2.130 5.899 1.00 96.06 89 GLN A O 1
ATOM 710 N N . ILE A 1 90 ? -15.683 2.618 5.006 1.00 95.38 90 ILE A N 1
ATOM 711 C CA . ILE A 1 90 ? -16.180 3.517 3.956 1.00 95.38 90 ILE A CA 1
ATOM 712 C C . ILE A 1 90 ? -16.069 2.912 2.554 1.00 95.38 90 ILE A C 1
ATOM 714 O O . ILE A 1 90 ? -16.740 3.374 1.638 1.00 95.38 90 ILE A O 1
ATOM 718 N N . SER A 1 91 ? -15.237 1.884 2.369 1.00 96.38 91 SER A N 1
ATOM 719 C CA . SER A 1 91 ? -15.133 1.159 1.101 1.00 96.38 91 SER A CA 1
ATOM 720 C C . SER A 1 91 ? -14.643 -0.269 1.309 1.00 96.38 91 SER A C 1
ATOM 722 O O . SER A 1 91 ? -13.942 -0.565 2.279 1.00 96.38 91 SER A O 1
ATOM 724 N N . THR A 1 92 ? -15.015 -1.139 0.377 1.00 96.44 92 THR A N 1
ATOM 725 C CA . THR A 1 92 ? -14.596 -2.537 0.298 1.00 96.44 92 THR A CA 1
ATOM 726 C C . THR A 1 92 ? -14.345 -2.881 -1.158 1.00 96.44 92 THR A C 1
ATOM 728 O O . THR A 1 92 ? -15.181 -2.591 -2.012 1.00 96.44 92 THR A O 1
ATOM 731 N N . LEU A 1 93 ? -13.212 -3.523 -1.421 1.00 96.44 93 LEU A N 1
ATOM 732 C CA . LEU A 1 93 ? -12.829 -4.004 -2.740 1.00 96.44 93 LEU A CA 1
ATOM 733 C C . LEU A 1 93 ? -12.514 -5.492 -2.675 1.00 96.44 93 LEU A C 1
ATOM 735 O O . LEU A 1 93 ? -11.755 -5.919 -1.803 1.00 96.44 93 LEU A O 1
ATOM 739 N N . ASP A 1 94 ? -13.066 -6.253 -3.616 1.00 96.06 94 ASP A N 1
ATOM 740 C CA . ASP A 1 94 ? -12.513 -7.551 -3.9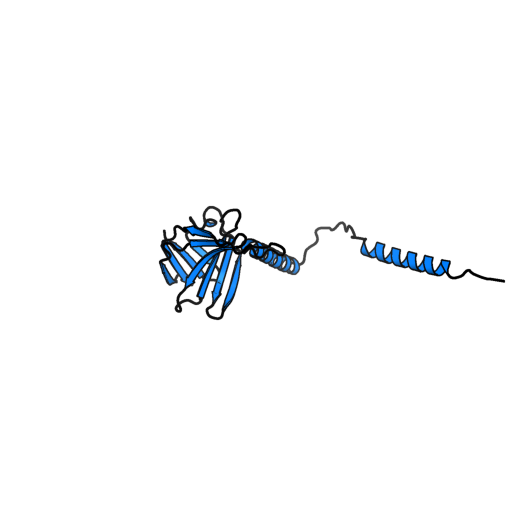92 1.00 96.06 94 ASP A CA 1
ATOM 741 C C . ASP A 1 94 ? -11.276 -7.286 -4.854 1.00 96.06 94 ASP A C 1
ATOM 743 O O . ASP A 1 94 ? -11.354 -6.604 -5.877 1.00 96.06 94 ASP A O 1
ATOM 747 N N . VAL A 1 95 ? -10.129 -7.766 -4.389 1.00 94.75 95 VAL A N 1
ATOM 748 C CA . VAL A 1 95 ? -8.824 -7.605 -5.041 1.00 94.75 95 VAL A CA 1
ATOM 749 C C . VAL A 1 95 ? -8.213 -8.958 -5.390 1.00 94.75 95 VAL A C 1
ATOM 751 O O . VAL A 1 95 ? -7.003 -9.075 -5.579 1.00 94.75 95 VAL A O 1
ATOM 754 N N . THR A 1 96 ? -9.040 -10.002 -5.461 1.00 94.06 96 THR A N 1
ATOM 755 C CA . THR A 1 96 ? -8.588 -11.343 -5.814 1.00 94.06 96 THR A CA 1
ATOM 756 C C . THR A 1 96 ? -7.871 -11.314 -7.163 1.00 94.06 96 THR A C 1
ATOM 758 O O . THR A 1 96 ? -8.443 -10.944 -8.187 1.00 94.06 96 THR A O 1
ATOM 761 N N . GLY A 1 97 ? -6.602 -11.723 -7.164 1.00 89.56 97 GLY A N 1
ATOM 762 C CA . GLY A 1 97 ? -5.770 -11.753 -8.368 1.00 89.56 97 GLY A CA 1
ATOM 763 C C . GLY A 1 97 ? -5.132 -10.415 -8.749 1.00 89.56 97 GLY A C 1
ATOM 764 O O . GLY A 1 97 ? -4.463 -10.362 -9.777 1.00 89.56 97 GLY A O 1
ATOM 765 N N . PHE A 1 98 ? -5.287 -9.354 -7.948 1.00 93.94 98 PHE A N 1
ATOM 766 C CA . PHE A 1 98 ? -4.552 -8.108 -8.173 1.00 93.94 98 PHE A CA 1
ATOM 767 C C . PHE A 1 98 ? -3.055 -8.363 -7.919 1.00 93.94 98 PHE A C 1
ATOM 769 O O . PHE A 1 98 ? -2.702 -8.927 -6.876 1.00 93.94 98 PHE A O 1
ATOM 776 N N . PRO A 1 99 ? -2.162 -8.003 -8.856 1.00 94.56 99 PRO A N 1
ATOM 777 C CA . PRO A 1 99 ? -0.747 -8.309 -8.725 1.00 94.56 99 PRO A CA 1
ATOM 778 C C . PRO A 1 99 ? 0.018 -7.240 -7.935 1.00 94.56 99 PRO A C 1
ATOM 780 O O . PRO A 1 99 ? -0.388 -6.084 -7.818 1.00 94.56 99 PRO A O 1
ATOM 783 N N . ILE A 1 100 ? 1.183 -7.633 -7.432 1.00 95.12 100 ILE A N 1
ATOM 784 C CA . ILE A 1 100 ? 2.284 -6.727 -7.111 1.00 95.12 100 ILE A CA 1
ATOM 785 C C . ILE A 1 100 ? 2.969 -6.373 -8.430 1.0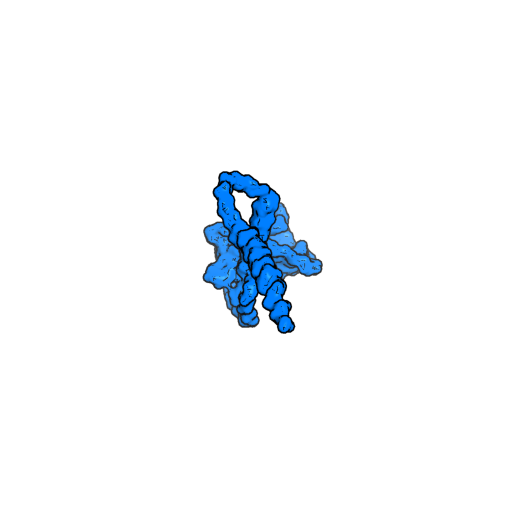0 95.12 100 ILE A C 1
ATOM 787 O O . ILE A 1 100 ? 3.343 -7.269 -9.184 1.00 95.12 100 ILE A O 1
ATOM 791 N N . THR A 1 101 ? 3.153 -5.084 -8.686 1.00 93.94 101 THR A N 1
ATOM 792 C CA . THR A 1 101 ? 3.904 -4.573 -9.831 1.00 93.94 101 THR A CA 1
ATOM 793 C C . THR A 1 101 ? 5.366 -4.383 -9.437 1.00 93.94 101 THR A C 1
ATOM 795 O O . THR A 1 101 ? 5.661 -3.608 -8.526 1.00 93.94 101 THR A O 1
ATOM 798 N N . ASP A 1 102 ? 6.280 -5.049 -10.137 1.00 91.69 102 ASP A N 1
ATOM 799 C CA . ASP A 1 102 ? 7.726 -4.867 -10.017 1.00 91.69 102 ASP A CA 1
ATOM 800 C C . ASP A 1 102 ? 8.265 -4.182 -11.279 1.00 91.69 102 ASP A C 1
ATOM 802 O O . ASP A 1 102 ? 8.256 -4.744 -12.370 1.00 91.69 102 ASP A O 1
ATOM 806 N N . ALA A 1 103 ? 8.720 -2.939 -11.131 1.00 87.69 103 ALA A N 1
ATOM 807 C CA . ALA A 1 103 ? 9.414 -2.183 -12.169 1.00 87.69 103 ALA A CA 1
ATOM 808 C C . ALA A 1 103 ? 10.865 -1.874 -11.746 1.00 87.69 103 ALA A C 1
ATOM 810 O O . ALA A 1 103 ? 11.326 -0.726 -11.783 1.00 87.69 103 ALA A O 1
ATOM 811 N N . MET A 1 104 ? 11.567 -2.914 -11.284 1.00 83.88 104 MET A N 1
ATOM 812 C CA . MET A 1 104 ? 12.944 -2.973 -10.781 1.00 83.88 104 MET A CA 1
ATOM 813 C C . MET A 1 104 ? 13.243 -2.096 -9.566 1.00 83.88 104 MET A C 1
ATOM 815 O O . MET A 1 104 ? 13.556 -2.580 -8.480 1.00 83.88 104 MET A O 1
ATOM 819 N N . CYS A 1 105 ? 13.227 -0.778 -9.742 1.00 85.94 105 CYS A N 1
ATOM 820 C CA . CYS A 1 105 ? 13.401 0.152 -8.629 1.00 85.94 105 CYS A CA 1
ATOM 821 C C . CYS A 1 105 ? 12.083 0.398 -7.902 1.00 85.94 105 CYS A C 1
ATOM 823 O O . CYS A 1 105 ? 12.087 0.730 -6.721 1.00 85.94 105 CYS A O 1
ATOM 825 N N . TYR A 1 106 ? 10.971 0.290 -8.630 1.00 88.50 106 TYR A N 1
ATOM 826 C CA . TYR A 1 106 ? 9.640 0.636 -8.161 1.00 88.50 106 TYR A CA 1
ATOM 827 C C . TYR A 1 106 ? 8.839 -0.646 -7.982 1.00 88.50 106 TYR A C 1
ATOM 829 O O . TYR A 1 106 ? 8.257 -1.140 -8.944 1.00 88.50 106 TYR A O 1
ATOM 837 N N . VAL A 1 107 ? 8.800 -1.174 -6.761 1.00 93.94 107 VAL A N 1
ATOM 838 C CA . VAL A 1 107 ? 7.963 -2.333 -6.434 1.00 93.94 107 VAL A CA 1
ATOM 839 C C . VAL A 1 107 ? 6.791 -1.857 -5.591 1.00 93.94 107 VAL A C 1
ATOM 841 O O . VAL A 1 107 ? 6.980 -1.195 -4.569 1.00 93.94 107 VAL A O 1
ATOM 844 N N . TYR A 1 108 ? 5.567 -2.124 -6.034 1.00 95.56 108 TYR A N 1
ATOM 845 C CA . TYR A 1 108 ? 4.378 -1.641 -5.342 1.00 95.56 108 TYR A CA 1
ATOM 846 C C . TYR A 1 108 ? 3.152 -2.516 -5.572 1.00 95.56 108 TYR A C 1
ATOM 848 O O . TYR A 1 108 ? 3.023 -3.212 -6.573 1.00 95.56 108 TYR A O 1
ATOM 856 N N . TYR A 1 109 ? 2.212 -2.429 -4.640 1.00 97.06 109 TYR A N 1
ATOM 857 C CA . TYR A 1 109 ? 0.869 -2.972 -4.781 1.00 97.06 109 TYR A CA 1
ATOM 858 C C . TYR A 1 109 ? -0.126 -1.816 -4.886 1.00 97.06 109 TYR A C 1
ATOM 860 O O . TYR A 1 109 ? -0.174 -0.958 -4.000 1.00 97.06 109 TYR A O 1
ATOM 868 N N . ASN A 1 110 ? -0.876 -1.756 -5.987 1.00 96.56 110 ASN A N 1
ATOM 869 C CA . ASN A 1 110 ? -1.777 -0.646 -6.289 1.00 96.56 110 ASN A CA 1
ATOM 870 C C . ASN A 1 110 ? -3.232 -1.008 -5.995 1.00 96.56 110 ASN A C 1
ATOM 872 O O . ASN A 1 110 ? -3.709 -2.074 -6.376 1.00 96.56 110 ASN A O 1
ATOM 876 N N . ILE A 1 111 ? -3.945 -0.089 -5.357 1.00 97.25 111 ILE A N 1
ATOM 877 C CA . ILE A 1 111 ? -5.356 -0.225 -5.014 1.00 97.25 111 ILE A CA 1
ATOM 878 C C . ILE A 1 111 ? -6.085 0.968 -5.623 1.00 97.25 111 ILE A C 1
ATOM 880 O O . ILE A 1 111 ? -5.873 2.101 -5.200 1.00 97.25 111 ILE A O 1
ATOM 884 N N . GLU A 1 112 ? -6.936 0.723 -6.614 1.00 96.56 112 GLU A N 1
ATOM 885 C CA . GLU A 1 112 ? -7.795 1.750 -7.210 1.00 96.56 112 GLU A CA 1
ATOM 886 C C . GLU A 1 112 ? -9.146 1.762 -6.497 1.00 96.56 112 GLU A C 1
ATOM 888 O O . GLU A 1 112 ? -9.845 0.750 -6.435 1.00 96.56 112 GLU A O 1
ATOM 893 N N . TRP A 1 113 ? -9.525 2.918 -5.967 1.00 95.31 113 TRP A N 1
ATOM 894 C CA . TRP A 1 113 ? -10.798 3.125 -5.297 1.00 95.31 113 TRP A CA 1
ATOM 895 C C . TRP A 1 113 ? -11.835 3.741 -6.243 1.00 95.31 113 TRP A C 1
ATOM 897 O O . TRP A 1 113 ? -11.518 4.452 -7.197 1.00 95.31 113 TRP A O 1
ATOM 907 N N . GLY A 1 114 ? -13.114 3.483 -5.964 1.00 87.62 114 GLY A N 1
ATOM 908 C CA . GLY A 1 114 ? -14.224 4.112 -6.681 1.00 87.62 114 GLY A CA 1
ATOM 909 C C . GLY A 1 114 ? -14.510 5.542 -6.207 1.00 87.62 114 GLY A C 1
ATOM 910 O O . GLY A 1 114 ? -14.035 5.977 -5.168 1.00 87.62 114 GLY A O 1
ATOM 911 N N . ASN A 1 115 ? -15.391 6.254 -6.913 1.00 81.56 115 ASN A N 1
ATOM 912 C CA . ASN A 1 115 ? -15.740 7.665 -6.650 1.00 81.56 115 ASN A CA 1
ATOM 913 C C . ASN A 1 115 ? -16.370 7.966 -5.265 1.00 81.56 115 ASN A C 1
ATOM 915 O O . ASN A 1 115 ? -16.719 9.112 -4.993 1.00 81.56 115 ASN A O 1
ATOM 919 N N . GLY A 1 116 ? -16.576 6.956 -4.413 1.00 82.69 116 GLY A N 1
ATOM 920 C CA . GLY A 1 116 ? -17.164 7.087 -3.074 1.00 82.69 116 GLY A CA 1
ATOM 921 C C . GLY A 1 116 ? -16.147 7.290 -1.946 1.00 82.69 116 GLY A C 1
ATOM 922 O O . GLY A 1 116 ? -16.546 7.403 -0.789 1.00 82.69 116 GLY A O 1
ATOM 923 N N . THR A 1 117 ? -14.849 7.316 -2.251 1.00 91.50 117 THR A N 1
ATOM 924 C CA . THR A 1 117 ? -13.767 7.452 -1.268 1.00 91.50 117 THR A CA 1
ATOM 925 C C . THR A 1 117 ? -13.074 8.813 -1.361 1.00 91.50 117 THR A C 1
ATOM 927 O O . THR A 1 117 ? -13.091 9.459 -2.405 1.00 91.50 117 THR A O 1
ATOM 930 N N . PRO A 1 118 ? -12.411 9.277 -0.284 1.00 90.62 118 PRO A N 1
ATOM 931 C CA . PRO A 1 118 ? -11.625 10.515 -0.329 1.00 90.62 118 PRO A CA 1
ATOM 932 C C . PRO A 1 118 ? -10.384 10.416 -1.235 1.00 90.62 118 PRO A C 1
ATOM 934 O O . PRO A 1 118 ? -9.824 11.438 -1.639 1.00 90.62 118 PRO A O 1
ATOM 937 N N . TYR A 1 119 ? -9.957 9.194 -1.554 1.00 94.19 119 TYR A N 1
ATOM 938 C CA . TYR A 1 119 ? -8.807 8.900 -2.400 1.00 94.19 119 TYR A CA 1
ATOM 939 C C . TYR A 1 119 ? -9.251 8.164 -3.651 1.00 94.19 119 TYR A C 1
ATOM 941 O O . TYR A 1 119 ? -10.136 7.321 -3.576 1.00 94.19 119 TYR A O 1
ATOM 949 N N . ARG A 1 120 ? -8.593 8.468 -4.766 1.00 95.75 120 ARG A N 1
ATOM 950 C CA . ARG A 1 120 ? -8.706 7.752 -6.031 1.00 95.75 120 ARG A CA 1
ATOM 951 C C . ARG A 1 120 ? -7.933 6.444 -5.985 1.00 95.75 120 ARG A C 1
ATOM 953 O O . ARG A 1 120 ? -8.450 5.430 -6.422 1.00 95.75 120 ARG A O 1
ATOM 960 N N . SER A 1 121 ? -6.713 6.458 -5.459 1.00 96.94 121 SER A N 1
ATOM 961 C CA . SER A 1 121 ? -5.879 5.262 -5.384 1.00 96.94 121 SER A CA 1
ATOM 962 C C . SER A 1 121 ? -4.949 5.290 -4.176 1.00 96.94 121 SER A C 1
ATOM 964 O O . SER A 1 121 ? -4.686 6.341 -3.577 1.00 96.94 121 SER A O 1
ATOM 966 N N . THR A 1 122 ? -4.464 4.108 -3.813 1.00 97.31 122 THR A N 1
ATOM 967 C CA . THR A 1 122 ? -3.454 3.909 -2.781 1.00 97.31 122 THR A CA 1
ATOM 968 C C . THR A 1 122 ? -2.384 2.955 -3.281 1.00 97.31 122 THR A C 1
ATOM 970 O O . THR A 1 122 ? -2.691 1.877 -3.784 1.00 97.31 122 THR A O 1
ATOM 973 N N . LYS A 1 123 ? -1.119 3.325 -3.095 1.00 97.12 123 LYS A N 1
ATOM 974 C CA . LYS A 1 123 ? 0.041 2.492 -3.420 1.00 97.12 123 LYS A CA 1
ATOM 975 C C . LYS A 1 123 ? 0.732 2.055 -2.149 1.00 97.12 123 LYS A C 1
ATOM 977 O O . LYS A 1 123 ? 1.076 2.895 -1.328 1.00 97.12 123 LYS A O 1
ATOM 982 N N . ILE A 1 124 ? 0.972 0.761 -2.003 1.00 97.56 124 ILE A N 1
ATOM 983 C CA . ILE A 1 124 ? 1.828 0.214 -0.952 1.00 97.56 124 ILE A CA 1
ATOM 984 C C . ILE A 1 124 ? 3.192 -0.034 -1.583 1.00 97.56 124 ILE A C 1
ATOM 986 O O . ILE A 1 124 ? 3.305 -0.867 -2.478 1.00 97.56 124 ILE A O 1
ATOM 990 N N . TYR A 1 125 ? 4.210 0.702 -1.145 1.00 96.69 125 TYR A N 1
ATOM 991 C CA . TYR A 1 125 ? 5.569 0.585 -1.666 1.00 96.69 125 TYR A CA 1
ATOM 992 C C . TYR A 1 125 ? 6.320 -0.531 -0.944 1.00 96.69 125 TYR A C 1
ATOM 994 O O . TYR A 1 125 ? 6.312 -0.603 0.292 1.00 96.69 125 TYR A O 1
ATOM 1002 N N . LEU A 1 126 ? 6.976 -1.383 -1.727 1.00 95.19 126 LEU A N 1
ATOM 1003 C CA . LEU A 1 126 ? 7.770 -2.512 -1.268 1.00 95.19 126 LEU A CA 1
ATOM 1004 C C . LEU A 1 126 ? 9.245 -2.261 -1.598 1.00 95.19 126 LEU A C 1
ATOM 1006 O O . LEU A 1 126 ? 9.582 -1.768 -2.674 1.00 95.19 126 LEU A O 1
ATOM 1010 N N . LYS A 1 127 ? 10.150 -2.635 -0.694 1.00 92.25 127 LYS A N 1
ATOM 1011 C CA . LYS A 1 127 ? 11.587 -2.625 -0.985 1.00 92.25 127 LYS A CA 1
ATOM 1012 C C . LYS A 1 127 ? 11.892 -3.667 -2.052 1.00 92.25 127 LYS A C 1
ATOM 1014 O O . LYS A 1 127 ? 11.547 -4.833 -1.869 1.00 92.25 127 LYS A O 1
ATOM 1019 N N . ASN A 1 128 ? 12.640 -3.294 -3.087 1.00 85.00 128 ASN A N 1
ATOM 1020 C CA . ASN A 1 128 ? 13.000 -4.248 -4.140 1.00 85.00 128 ASN A CA 1
ATOM 1021 C C . ASN A 1 128 ? 13.870 -5.421 -3.643 1.00 85.00 128 ASN A C 1
ATOM 1023 O O . ASN A 1 128 ? 13.854 -6.494 -4.230 1.00 85.00 128 ASN A O 1
ATOM 1027 N N . THR A 1 129 ? 14.617 -5.239 -2.548 1.00 83.19 129 THR A N 1
ATOM 1028 C CA . THR A 1 129 ? 15.566 -6.244 -2.053 1.00 83.19 129 THR A CA 1
ATOM 1029 C C . THR A 1 129 ? 14.901 -7.333 -1.224 1.00 83.19 129 THR A C 1
ATOM 1031 O O . THR A 1 129 ? 15.361 -8.471 -1.231 1.00 83.19 129 THR A O 1
ATOM 1034 N N . SER A 1 130 ? 13.857 -6.987 -0.469 1.00 85.50 130 SER A N 1
ATOM 1035 C CA . SER A 1 130 ? 13.250 -7.872 0.532 1.00 85.50 130 SER A CA 1
ATOM 1036 C C . SER A 1 130 ? 11.745 -8.068 0.369 1.00 85.50 130 SER A C 1
ATOM 1038 O O . SER A 1 130 ? 11.165 -8.858 1.112 1.00 85.50 130 SER A O 1
ATOM 1040 N N . GLY A 1 131 ? 11.095 -7.326 -0.534 1.00 88.94 131 GLY A N 1
ATOM 1041 C CA . GLY A 1 131 ? 9.636 -7.297 -0.662 1.00 88.94 131 GLY A CA 1
ATOM 1042 C C . GLY A 1 131 ? 8.919 -6.694 0.552 1.00 88.94 131 GLY A C 1
ATOM 1043 O O . GLY A 1 131 ? 7.695 -6.749 0.633 1.00 88.94 131 GLY A O 1
ATOM 1044 N N . GLU A 1 132 ? 9.660 -6.124 1.510 1.00 95.00 132 GLU A N 1
ATOM 1045 C CA . GLU A 1 132 ? 9.080 -5.521 2.707 1.00 95.00 132 GLU A CA 1
ATOM 1046 C C . GLU A 1 132 ? 8.340 -4.227 2.370 1.00 95.00 132 GLU A C 1
ATOM 1048 O O . GLU A 1 132 ? 8.899 -3.336 1.731 1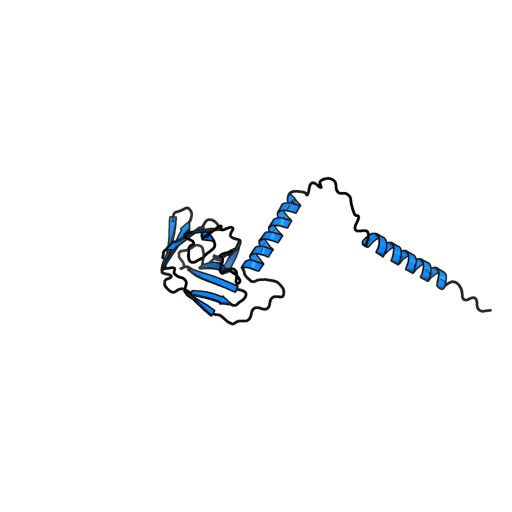.00 95.00 132 GLU A O 1
ATOM 1053 N N . ILE A 1 133 ? 7.135 -4.075 2.910 1.00 96.50 133 ILE A N 1
ATOM 1054 C CA . ILE A 1 133 ? 6.405 -2.815 2.971 1.00 96.50 133 ILE A CA 1
ATOM 1055 C C . ILE A 1 133 ? 7.272 -1.781 3.683 1.00 96.50 133 ILE A C 1
ATOM 1057 O O . ILE A 1 133 ? 7.709 -1.978 4.820 1.00 96.50 133 ILE A O 1
ATOM 1061 N N . CYS A 1 134 ? 7.501 -0.662 3.009 1.00 95.56 134 CYS A N 1
ATOM 1062 C CA . CYS A 1 134 ? 8.295 0.440 3.539 1.00 95.56 134 CYS A CA 1
ATOM 1063 C C . CYS A 1 134 ? 7.565 1.782 3.499 1.00 95.56 134 CYS A C 1
ATOM 1065 O O . CYS A 1 134 ? 7.939 2.699 4.227 1.00 95.56 134 CYS A O 1
ATOM 1067 N N . GLY A 1 135 ? 6.513 1.914 2.693 1.00 96.44 135 GLY A N 1
ATOM 1068 C CA . GLY A 1 135 ? 5.802 3.174 2.544 1.00 96.44 135 GLY A CA 1
ATOM 1069 C C . GLY A 1 135 ? 4.426 2.999 1.929 1.00 96.44 135 GLY A C 1
ATOM 1070 O O . GLY A 1 135 ? 4.071 1.928 1.437 1.00 96.44 135 GLY A O 1
ATOM 1071 N N . ILE A 1 136 ? 3.657 4.078 1.952 1.00 97.88 136 ILE A N 1
ATOM 1072 C CA . ILE A 1 136 ? 2.318 4.147 1.376 1.00 97.88 136 ILE A CA 1
ATOM 1073 C C . ILE A 1 136 ? 2.092 5.510 0.727 1.00 97.88 136 ILE A C 1
ATOM 1075 O O . ILE A 1 136 ? 2.487 6.537 1.274 1.00 97.88 136 ILE A O 1
ATOM 1079 N N . GLY A 1 137 ? 1.465 5.512 -0.442 1.00 97.12 137 GLY A N 1
ATOM 1080 C CA . GLY A 1 137 ? 1.085 6.701 -1.192 1.00 97.12 137 GLY A CA 1
ATOM 1081 C C . GLY A 1 137 ? -0.421 6.780 -1.351 1.00 97.12 137 GLY A C 1
ATOM 1082 O O . GLY A 1 137 ? -1.048 5.795 -1.725 1.00 97.12 137 GLY A O 1
ATOM 1083 N N . TRP A 1 138 ? -0.999 7.947 -1.089 1.00 97.12 138 TRP A N 1
ATOM 1084 C CA . TRP A 1 138 ? -2.421 8.223 -1.276 1.00 97.12 138 TRP A CA 1
ATOM 1085 C C . TRP A 1 138 ? -2.606 9.266 -2.375 1.00 97.12 138 TRP A C 1
ATOM 1087 O O . TRP A 1 138 ? -2.073 10.367 -2.254 1.00 97.12 138 TRP A O 1
ATOM 1097 N N . GLU A 1 139 ? -3.380 8.959 -3.415 1.00 97.12 139 GLU A N 1
ATOM 1098 C CA . GLU A 1 139 ? -3.739 9.908 -4.475 1.00 97.12 139 GLU A CA 1
ATOM 1099 C C . GLU A 1 139 ? -5.200 10.329 -4.306 1.00 97.12 139 GLU A C 1
ATOM 1101 O O . GLU A 1 139 ? -6.103 9.493 -4.301 1.00 97.12 139 GLU A O 1
ATOM 1106 N N . LYS A 1 140 ? -5.465 11.628 -4.154 1.00 95.19 140 LYS A N 1
ATOM 1107 C CA . LYS A 1 140 ? -6.830 12.172 -4.158 1.00 95.19 140 LYS A CA 1
ATOM 1108 C C . LYS A 1 140 ? -7.387 12.210 -5.578 1.00 95.19 140 LYS A C 1
ATOM 1110 O O . LYS A 1 140 ? -6.645 12.315 -6.548 1.00 95.19 140 LYS A O 1
ATOM 1115 N N . HIS A 1 141 ? -8.709 12.273 -5.709 1.00 92.69 141 HIS A N 1
ATOM 1116 C CA . HIS A 1 141 ? -9.357 12.500 -7.009 1.00 92.69 141 HIS A CA 1
ATOM 1117 C C . HIS A 1 141 ? -8.950 13.820 -7.692 1.00 92.69 141 HIS A C 1
ATOM 1119 O O . HIS A 1 141 ? -9.055 13.931 -8.909 1.00 92.69 141 HIS A O 1
ATOM 1125 N N . SER A 1 142 ? -8.454 14.805 -6.935 1.00 93.12 142 SER A N 1
ATOM 1126 C CA . SER A 1 142 ? -7.885 16.049 -7.471 1.00 93.12 142 SER A CA 1
ATOM 1127 C C . SER A 1 142 ? -6.483 15.891 -8.079 1.00 93.12 142 SER A C 1
ATOM 1129 O O . SER A 1 142 ? -5.958 16.859 -8.623 1.00 93.12 142 SER A O 1
ATOM 1131 N N . GLY A 1 143 ? -5.858 14.713 -7.963 1.00 91.69 143 GLY A N 1
ATOM 1132 C CA . GLY A 1 143 ? -4.481 14.440 -8.386 1.00 91.69 143 GLY A CA 1
ATOM 1133 C C . GLY A 1 143 ? -3.412 14.774 -7.338 1.00 91.69 143 GLY A C 1
ATOM 1134 O O . GLY A 1 143 ? -2.232 14.534 -7.572 1.00 91.69 143 GLY A O 1
ATOM 1135 N N . GLU A 1 144 ? -3.792 15.312 -6.176 1.00 94.69 144 GLU A N 1
ATOM 1136 C CA . GLU A 1 144 ? -2.858 15.534 -5.066 1.00 94.69 144 GLU A CA 1
ATOM 1137 C C . GLU A 1 144 ? -2.400 14.194 -4.478 1.00 94.69 144 GLU A C 1
ATOM 1139 O O . GLU A 1 144 ? -3.230 13.367 -4.090 1.00 94.69 144 GLU A O 1
ATOM 1144 N N . THR A 1 145 ? -1.086 14.003 -4.364 1.00 94.12 145 THR A N 1
ATOM 1145 C CA . THR A 1 145 ? -0.479 12.794 -3.799 1.00 94.12 145 THR A CA 1
ATOM 1146 C C . THR A 1 145 ? 0.170 13.068 -2.449 1.00 94.12 145 THR A C 1
ATOM 1148 O O . THR A 1 145 ? 0.880 14.063 -2.292 1.00 94.12 145 THR A O 1
ATOM 1151 N N . LYS A 1 146 ? -0.003 12.152 -1.494 1.00 94.94 146 LYS A N 1
ATOM 1152 C CA . LYS A 1 146 ? 0.686 12.170 -0.202 1.00 94.94 146 LYS A CA 1
ATOM 1153 C C . LYS A 1 146 ? 1.339 10.821 0.068 1.00 94.94 146 LYS A C 1
ATOM 1155 O O . LYS A 1 146 ? 0.648 9.844 0.350 1.00 94.94 146 LYS A O 1
ATOM 1160 N N . ASP A 1 147 ? 2.664 10.801 0.013 1.00 94.94 147 ASP A N 1
ATOM 1161 C CA . ASP A 1 147 ? 3.487 9.633 0.316 1.00 94.94 147 ASP A CA 1
ATOM 1162 C C . ASP A 1 147 ? 3.993 9.696 1.767 1.00 94.94 147 ASP A C 1
ATOM 1164 O O . ASP A 1 147 ? 4.300 10.772 2.286 1.00 94.94 147 ASP A O 1
ATOM 1168 N N . GLN A 1 148 ? 4.049 8.552 2.446 1.00 95.25 148 GLN A N 1
ATOM 1169 C CA . GLN A 1 148 ? 4.485 8.434 3.836 1.00 95.25 148 GLN A CA 1
ATOM 1170 C C . GLN A 1 148 ? 5.338 7.182 4.034 1.00 95.25 148 GLN A C 1
ATOM 1172 O O . GLN A 1 148 ? 4.998 6.102 3.547 1.00 95.25 148 GLN A O 1
ATOM 1177 N N . LEU A 1 149 ? 6.426 7.321 4.794 1.00 95.12 149 LEU A N 1
ATOM 1178 C CA . LEU A 1 149 ? 7.206 6.181 5.265 1.00 95.12 149 LEU A CA 1
ATOM 1179 C C . LEU A 1 149 ? 6.405 5.430 6.336 1.00 95.12 149 LEU A C 1
ATOM 1181 O O . LEU A 1 149 ? 5.801 6.049 7.215 1.00 95.12 149 LEU A O 1
ATOM 1185 N N . LEU A 1 150 ? 6.419 4.102 6.277 1.00 95.12 150 LEU A N 1
ATOM 1186 C CA . LEU A 1 150 ? 5.776 3.245 7.265 1.00 95.12 150 LEU A CA 1
ATOM 1187 C C . LEU A 1 150 ? 6.820 2.632 8.197 1.00 95.12 150 LEU A C 1
ATOM 1189 O O . LEU A 1 150 ? 7.852 2.126 7.758 1.00 95.12 150 LEU A O 1
ATOM 1193 N N . ASN A 1 151 ? 6.531 2.641 9.496 1.00 90.44 151 ASN A N 1
ATOM 1194 C CA . ASN A 1 151 ? 7.374 2.019 10.514 1.00 90.44 151 ASN A CA 1
ATOM 1195 C C . ASN A 1 151 ? 6.719 0.731 11.033 1.00 90.44 151 ASN A C 1
ATOM 1197 O O . ASN A 1 151 ? 6.241 0.680 12.164 1.00 90.44 151 ASN A O 1
ATOM 1201 N N . LEU A 1 152 ? 6.663 -0.290 10.175 1.00 91.31 152 LEU A N 1
ATOM 1202 C CA . LEU A 1 152 ? 6.115 -1.611 10.503 1.00 91.31 152 LEU A CA 1
ATOM 1203 C C . LEU A 1 152 ? 7.191 -2.506 11.128 1.00 91.31 152 LEU A C 1
ATOM 1205 O O . LEU A 1 152 ? 8.382 -2.338 10.851 1.00 91.31 152 LEU A O 1
ATOM 1209 N N . GLN A 1 153 ? 6.792 -3.477 11.952 1.00 87.44 153 GLN A N 1
ATOM 1210 C CA . GLN A 1 153 ? 7.714 -4.392 12.637 1.00 87.44 153 GLN A CA 1
ATOM 1211 C C . GLN A 1 153 ? 7.322 -5.861 12.435 1.00 87.44 153 GLN A C 1
ATOM 1213 O O . GLN A 1 153 ? 6.168 -6.198 12.195 1.00 87.44 153 GLN A O 1
ATOM 1218 N N . GLY A 1 154 ? 8.310 -6.757 12.512 1.00 89.62 154 GLY A N 1
ATOM 1219 C CA . GLY A 1 154 ? 8.080 -8.201 12.409 1.00 89.62 154 GLY A CA 1
ATOM 1220 C C . GLY A 1 154 ? 7.353 -8.620 11.126 1.00 89.62 154 GLY A C 1
ATOM 1221 O O . GLY A 1 154 ? 7.727 -8.216 10.025 1.00 89.62 154 GLY A O 1
ATOM 1222 N N . THR A 1 155 ? 6.316 -9.444 11.277 1.00 83.94 155 THR A N 1
ATOM 1223 C CA . THR A 1 155 ? 5.519 -9.991 10.168 1.00 83.94 155 THR A CA 1
ATOM 1224 C C . THR A 1 155 ? 4.628 -8.951 9.489 1.00 83.94 155 THR A C 1
ATOM 1226 O O . THR A 1 155 ? 4.179 -9.178 8.371 1.00 83.94 155 THR A O 1
ATOM 1229 N N . GLU A 1 156 ? 4.384 -7.792 10.099 1.00 88.81 156 GLU A N 1
ATOM 1230 C CA . GLU A 1 156 ? 3.580 -6.726 9.482 1.00 88.81 156 GLU A CA 1
ATOM 1231 C C . GLU A 1 156 ? 4.301 -6.069 8.303 1.00 88.81 156 GLU A C 1
ATOM 1233 O O . GLU A 1 156 ? 3.663 -5.479 7.438 1.00 88.81 156 GLU A O 1
ATOM 1238 N N . LYS A 1 157 ? 5.626 -6.228 8.208 1.00 93.12 157 LYS A N 1
ATOM 1239 C CA . LYS A 1 157 ? 6.414 -5.736 7.072 1.00 93.12 157 LYS A CA 1
ATOM 1240 C C . LYS A 1 157 ? 6.117 -6.461 5.764 1.00 93.12 157 LYS A C 1
ATOM 1242 O O . LYS A 1 157 ? 6.589 -6.022 4.729 1.00 93.12 157 LYS A O 1
ATOM 1247 N N . GLN A 1 158 ? 5.410 -7.584 5.776 1.00 93.38 158 GLN A N 1
ATOM 1248 C CA . GLN A 1 158 ? 5.223 -8.410 4.587 1.00 93.38 158 GLN A CA 1
ATOM 1249 C C . GLN A 1 158 ? 3.778 -8.309 4.102 1.00 93.38 158 GLN A C 1
ATOM 1251 O O . GLN A 1 158 ? 2.844 -8.573 4.860 1.00 93.38 158 GLN A O 1
ATOM 1256 N N . LEU A 1 159 ? 3.578 -7.990 2.819 1.00 92.44 159 LEU A N 1
ATOM 1257 C CA . LEU A 1 159 ? 2.239 -7.846 2.231 1.00 92.44 159 LEU A CA 1
ATOM 1258 C C . LEU A 1 159 ? 1.397 -9.131 2.358 1.00 92.44 159 LEU A C 1
ATOM 1260 O O . LEU A 1 159 ? 0.183 -9.089 2.562 1.00 92.44 159 LEU A O 1
ATOM 1264 N N . ASN A 1 160 ? 2.053 -10.290 2.334 1.00 88.81 160 ASN A N 1
ATOM 1265 C CA . ASN A 1 160 ? 1.401 -11.591 2.483 1.00 88.81 160 ASN A CA 1
ATOM 1266 C C . ASN A 1 160 ? 0.925 -11.899 3.907 1.00 88.81 160 ASN A C 1
ATOM 1268 O O . ASN A 1 160 ? 0.135 -12.823 4.076 1.00 88.81 160 ASN A O 1
ATOM 1272 N N . THR A 1 161 ? 1.358 -11.149 4.922 1.00 91.75 161 THR A N 1
ATOM 1273 C CA . THR A 1 161 ? 0.969 -11.390 6.322 1.00 91.75 161 THR A CA 1
ATOM 1274 C C . THR A 1 161 ? 0.351 -10.181 7.013 1.00 91.75 161 THR A C 1
ATOM 1276 O O . THR A 1 161 ? -0.394 -10.374 7.969 1.00 91.75 161 THR A O 1
ATOM 1279 N N . VAL A 1 162 ? 0.567 -8.957 6.521 1.00 95.12 162 VAL A N 1
ATOM 1280 C CA . VAL A 1 162 ? -0.009 -7.730 7.095 1.00 95.12 162 VAL A CA 1
ATOM 1281 C C . VAL A 1 162 ? -1.536 -7.813 7.183 1.00 95.12 162 VAL A C 1
ATOM 1283 O O . VAL A 1 162 ? -2.208 -8.176 6.221 1.00 95.12 162 VAL A O 1
ATOM 1286 N N . THR A 1 163 ? -2.117 -7.537 8.342 1.00 95.88 163 THR A N 1
ATOM 1287 C CA . THR A 1 163 ? -3.581 -7.554 8.516 1.00 95.88 163 THR A CA 1
ATOM 1288 C C . THR A 1 163 ? -4.177 -6.167 8.383 1.00 95.88 163 THR A C 1
ATOM 1290 O O . THR A 1 163 ? -5.308 -6.031 7.917 1.00 95.88 163 THR A O 1
ATOM 1293 N N . GLU A 1 164 ? -3.406 -5.142 8.737 1.00 96.81 164 GLU A N 1
ATOM 1294 C CA . GLU A 1 164 ? -3.817 -3.753 8.648 1.00 96.81 164 GLU A CA 1
ATOM 1295 C C . GLU A 1 164 ? -2.635 -2.804 8.444 1.00 96.81 164 GLU A C 1
ATOM 1297 O O . GLU A 1 164 ? -1.511 -3.094 8.848 1.00 96.81 164 GLU A O 1
ATOM 1302 N N . ILE A 1 165 ? -2.896 -1.673 7.790 1.00 97.25 165 ILE A N 1
ATOM 1303 C CA . ILE A 1 165 ? -1.956 -0.558 7.658 1.00 97.25 165 ILE A CA 1
ATOM 1304 C C . ILE A 1 165 ? -2.704 0.718 8.019 1.00 97.25 165 ILE A C 1
ATOM 1306 O O . ILE A 1 165 ? -3.686 1.070 7.362 1.00 97.25 165 ILE A O 1
ATOM 1310 N N . GLU A 1 166 ? -2.212 1.429 9.028 1.00 95.56 166 GLU A N 1
ATOM 1311 C CA . GLU A 1 166 ? -2.713 2.746 9.407 1.00 95.56 166 GLU A CA 1
ATOM 1312 C C . GLU A 1 166 ? -1.834 3.845 8.815 1.00 95.56 166 GLU A C 1
ATOM 1314 O O . GLU A 1 166 ? -0.611 3.848 8.961 1.00 95.56 166 GLU A O 1
ATOM 1319 N N . SER A 1 167 ? -2.452 4.798 8.125 1.00 94.88 167 SER A N 1
ATOM 1320 C CA . SER A 1 167 ? -1.749 5.933 7.536 1.00 94.88 167 SER A CA 1
ATOM 1321 C C . SER A 1 167 ? -2.723 7.056 7.227 1.00 94.88 167 SER A C 1
ATOM 1323 O O . SER A 1 167 ? -3.833 6.830 6.752 1.00 94.88 167 SER A O 1
ATOM 1325 N N . ASN A 1 168 ? -2.290 8.293 7.475 1.00 90.50 168 ASN A N 1
ATOM 1326 C CA . ASN A 1 168 ? -3.024 9.493 7.083 1.00 90.50 168 ASN A CA 1
ATOM 1327 C C . ASN A 1 168 ? -4.493 9.535 7.579 1.00 90.50 168 ASN A C 1
ATOM 1329 O O . ASN A 1 168 ? -5.379 10.017 6.874 1.00 90.50 168 ASN A O 1
ATOM 1333 N N . GLY A 1 169 ? -4.752 9.016 8.787 1.00 91.62 169 GLY A N 1
ATOM 1334 C CA . GLY A 1 169 ? -6.095 8.951 9.385 1.00 91.62 169 GLY A CA 1
ATOM 1335 C C . GLY A 1 169 ? -7.017 7.878 8.789 1.00 91.62 169 GLY A C 1
ATOM 1336 O O . GLY A 1 169 ? -8.209 7.864 9.100 1.00 91.62 169 GLY A O 1
ATOM 1337 N N . MET A 1 170 ? -6.472 6.998 7.946 1.00 95.56 170 MET A N 1
ATOM 1338 C CA . MET A 1 170 ? -7.157 5.872 7.321 1.00 95.56 170 MET A CA 1
ATOM 1339 C C . MET A 1 170 ? -6.545 4.554 7.788 1.00 95.56 170 MET A C 1
ATOM 1341 O O . MET A 1 170 ? -5.360 4.495 8.125 1.00 95.56 170 MET A O 1
ATOM 1345 N N . THR A 1 171 ? -7.332 3.487 7.707 1.00 97.31 171 THR A N 1
ATOM 1346 C CA . THR A 1 171 ? -6.864 2.117 7.928 1.00 97.31 171 THR A CA 1
ATOM 1347 C C . THR A 1 171 ? -7.223 1.266 6.719 1.00 97.31 171 THR A C 1
ATOM 1349 O O . THR A 1 171 ? -8.389 1.198 6.324 1.00 97.31 171 THR A O 1
ATOM 1352 N N . LEU A 1 172 ? -6.230 0.602 6.133 1.00 97.69 172 LEU A N 1
ATOM 1353 C CA . LEU A 1 172 ? -6.442 -0.496 5.194 1.00 97.69 172 LEU A CA 1
ATOM 1354 C C . LEU A 1 172 ? -6.495 -1.792 5.983 1.00 97.69 172 LEU A C 1
ATOM 1356 O O . LEU A 1 172 ? -5.571 -2.054 6.744 1.00 97.69 172 LEU A O 1
ATOM 1360 N N . LYS A 1 173 ? -7.528 -2.611 5.790 1.00 98.00 173 LYS A N 1
ATOM 1361 C CA . LYS A 1 173 ? -7.639 -3.933 6.416 1.00 98.00 173 LYS A CA 1
ATOM 1362 C C . LYS A 1 173 ? -7.709 -5.021 5.355 1.00 98.00 173 LYS A C 1
ATOM 1364 O O . LYS A 1 173 ? -8.558 -4.951 4.469 1.00 98.00 173 LYS A O 1
ATOM 1369 N N . PHE A 1 174 ? -6.829 -6.011 5.460 1.00 97.38 174 PHE A N 1
ATOM 1370 C CA . PHE A 1 174 ? -6.600 -7.042 4.448 1.00 97.38 174 PHE A CA 1
ATOM 1371 C C . PHE A 1 174 ? -7.219 -8.376 4.868 1.00 97.38 174 PHE A C 1
ATOM 1373 O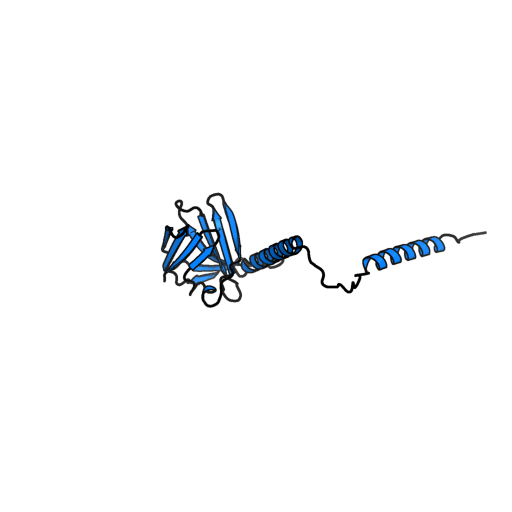 O . PHE A 1 174 ? -7.039 -8.829 6.000 1.00 97.38 174 PHE A O 1
ATOM 1380 N N . TYR A 1 175 ? -7.902 -9.033 3.933 1.00 96.50 175 TYR A N 1
ATOM 1381 C CA . TYR A 1 175 ? -8.523 -10.345 4.116 1.00 96.50 175 TYR A CA 1
ATOM 1382 C C . TYR A 1 175 ? -8.038 -11.312 3.035 1.00 96.50 175 TYR A C 1
ATOM 1384 O O . TYR A 1 175 ? -7.824 -10.913 1.887 1.00 96.50 175 TYR A O 1
ATOM 1392 N N . ARG A 1 176 ? -7.855 -12.581 3.410 1.00 92.62 176 ARG A N 1
ATOM 1393 C CA . ARG A 1 176 ? -7.216 -13.624 2.596 1.00 92.62 176 ARG A CA 1
ATOM 1394 C C . ARG A 1 176 ? -8.072 -14.875 2.505 1.00 92.62 176 ARG A C 1
ATOM 1396 O O . ARG A 1 176 ? -8.902 -15.119 3.406 1.00 92.62 176 ARG A O 1
#

Foldseek 3Di:
DDDPDDPVVVVVVVVVVVVVVVVVVPCPPPPPDDPDPDPVVVVVVVVVVVQVQLLCQLQLVDPPDDFDQDKDWAFAPFQKKFKDFPNHTQDMDGCHRQTFICRPSGTWGKDADDPRDQFRIKIFGARNVPRFGFKMWTAGPVRDIDIGTDDDDDQCRHSNRNQWDDDPRMIMGTDD

Organism: NCBI:txid2023182

Sequence (176 aa):
MKNRKPFIKTILLFVFLLFQMIVTTLSCRESNQKSGWVPLSLISIAKEIEDQEKLNQCMGRVPGQICITVVEEHPANIRQINLLQAGIQISTLDVTGFPITDAMCYVYYNIEWGNGTPYRSTKIYLKNTSGEICGIGWEKHSGETKDQLLNLQGTEKQLNTVTEIESNGMTLKFYR

Secondary structure (DSSP, 8-state):
-----SHHHHHHHHHHHHHHHHHHHH--------S----HHHHHHHHHHHHHHHHHHHTT--TTPPPP---EEEE----EEEEEETTEEEEEEE-TTPEEEEETTEEEEEEEPPTTSSEEEEEEEE-TTT-BEEEEEEEETTS-EEEEE----GGGGBTTT--EEEETTEEEEEE-